Protein AF-A0A2D5K0W8-F1 (afdb_monomer_lite)

Secondary structure (DSSP, 8-state):
-GGGT---EEE-TT-HHHHHHTT-TTTT-EEE----TT--HHHHHHHHHHHHHHHHHHT-

Structure (mmCIF, N/CA/C/O backbone):
data_AF-A0A2D5K0W8-F1
#
_entry.id   AF-A0A2D5K0W8-F1
#
loop_
_atom_site.group_PDB
_atom_site.id
_atom_site.type_symbol
_atom_site.label_atom_id
_atom_site.label_alt_id
_atom_site.label_comp_id
_atom_site.label_asym_id
_atom_site.label_entity_id
_atom_site.label_seq_id
_atom_site.pdbx_PDB_ins_code
_atom_site.Cartn_x
_atom_site.Cartn_y
_atom_site.Cartn_z
_atom_site.occupancy
_atom_site.B_iso_or_equiv
_atom_site.auth_seq_id
_atom_site.auth_comp_id
_atom_site.auth_asym_id
_atom_site.auth_atom_id
_atom_site.pdbx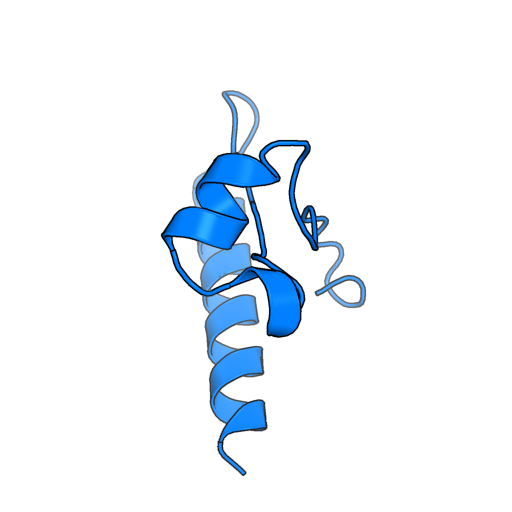_PDB_model_num
ATOM 1 N N . MET A 1 1 ? -9.192 5.645 -2.634 1.00 89.06 1 MET A N 1
ATOM 2 C CA . MET A 1 1 ? -8.516 5.589 -1.320 1.00 89.06 1 MET A CA 1
ATOM 3 C C . MET A 1 1 ? -8.328 6.969 -0.707 1.00 89.06 1 MET A C 1
ATOM 5 O O . MET A 1 1 ? -8.866 7.165 0.366 1.00 89.06 1 MET A O 1
ATOM 9 N N . GLY A 1 2 ? -7.702 7.944 -1.384 1.00 92.50 2 GLY A N 1
ATOM 10 C CA . GLY A 1 2 ? -7.430 9.268 -0.787 1.00 92.50 2 GLY A CA 1
ATOM 11 C C . GLY A 1 2 ? -8.634 10.023 -0.193 1.00 92.50 2 GLY A C 1
ATOM 12 O O . GLY A 1 2 ? -8.478 10.702 0.809 1.00 92.50 2 GLY A O 1
ATOM 13 N N . LYS A 1 3 ? -9.853 9.843 -0.728 1.00 94.00 3 LYS A N 1
ATOM 14 C CA . LYS A 1 3 ? -11.089 10.404 -0.133 1.00 94.00 3 LYS A CA 1
ATOM 15 C C . LYS A 1 3 ? -11.404 9.879 1.280 1.00 94.00 3 LYS A C 1
ATOM 17 O O . LYS A 1 3 ? -12.142 10.533 1.998 1.00 94.00 3 LYS A O 1
ATOM 22 N N . ASN A 1 4 ? -10.850 8.725 1.651 1.00 94.94 4 ASN A N 1
ATOM 23 C CA . ASN A 1 4 ? -10.986 8.089 2.963 1.00 94.94 4 ASN A CA 1
ATOM 24 C C . ASN A 1 4 ? -9.680 8.196 3.772 1.00 94.94 4 ASN A C 1
ATOM 26 O O . ASN A 1 4 ? -9.402 7.329 4.583 1.00 94.94 4 ASN A O 1
ATOM 30 N N . ASN A 1 5 ? -8.820 9.186 3.490 1.00 94.69 5 ASN A N 1
ATOM 31 C CA . ASN A 1 5 ? -7.545 9.405 4.193 1.00 94.69 5 ASN A CA 1
ATOM 32 C C . ASN A 1 5 ? -6.572 8.207 4.205 1.00 94.69 5 ASN A C 1
ATOM 34 O O . ASN A 1 5 ? -5.681 8.126 5.043 1.00 94.69 5 ASN A O 1
ATOM 38 N N . ILE A 1 6 ? -6.694 7.304 3.229 1.00 96.12 6 ILE A N 1
ATOM 39 C CA . ILE A 1 6 ? -5.790 6.164 3.053 1.00 96.12 6 ILE A CA 1
ATOM 40 C C . ILE A 1 6 ? -4.739 6.508 1.996 1.00 96.12 6 ILE A C 1
ATOM 42 O O . ILE A 1 6 ? -5.072 6.761 0.829 1.00 96.12 6 ILE A O 1
ATOM 46 N N . PHE A 1 7 ? -3.470 6.449 2.400 1.00 95.00 7 PHE A N 1
ATOM 47 C CA . PHE A 1 7 ? -2.310 6.712 1.554 1.00 95.00 7 PHE A CA 1
ATOM 48 C C . PHE A 1 7 ? -1.560 5.415 1.259 1.00 95.00 7 PHE A C 1
ATOM 50 O O . PHE A 1 7 ? -1.184 4.668 2.155 1.00 95.00 7 PHE A O 1
ATOM 57 N N . VAL A 1 8 ? -1.339 5.155 -0.025 1.00 95.69 8 VAL A N 1
ATOM 58 C CA . VAL A 1 8 ? -0.654 3.961 -0.527 1.00 95.69 8 VAL A CA 1
ATOM 59 C C . VAL A 1 8 ? 0.314 4.367 -1.622 1.00 95.69 8 VAL A C 1
ATOM 61 O O . VAL A 1 8 ? 0.148 5.417 -2.249 1.00 95.69 8 VAL A O 1
ATOM 64 N N . TRP A 1 9 ? 1.300 3.520 -1.900 1.00 95.75 9 TRP A N 1
ATOM 65 C CA . TRP A 1 9 ? 2.127 3.710 -3.082 1.00 95.75 9 TRP A CA 1
ATOM 66 C C . TRP A 1 9 ? 1.476 3.058 -4.296 1.00 95.75 9 TRP A C 1
ATOM 68 O O . TRP A 1 9 ? 0.962 1.948 -4.191 1.00 95.75 9 TRP A O 1
ATOM 78 N N . SER A 1 10 ? 1.530 3.724 -5.447 1.00 95.00 10 SER A N 1
ATOM 79 C CA . SER A 1 10 ? 1.047 3.200 -6.725 1.00 95.00 10 SER A CA 1
ATOM 80 C C . SER A 1 10 ? 2.191 3.184 -7.732 1.00 95.00 10 SER A C 1
ATOM 82 O O . SER A 1 10 ? 2.935 4.161 -7.831 1.00 95.00 10 SER A O 1
ATOM 84 N N . GLY A 1 11 ? 2.324 2.095 -8.487 1.00 95.50 11 GLY A N 1
ATOM 85 C CA . GLY A 1 11 ? 3.318 1.953 -9.548 1.00 95.50 11 GLY A CA 1
ATOM 86 C C . GLY A 1 11 ? 4.345 0.867 -9.253 1.00 95.50 11 GLY A C 1
ATOM 87 O O . GLY A 1 11 ? 4.015 -0.230 -8.807 1.00 95.50 11 GLY A O 1
ATOM 88 N N . HIS A 1 12 ? 5.612 1.170 -9.528 1.00 94.94 12 HIS A N 1
ATOM 89 C CA . HIS A 1 12 ? 6.692 0.180 -9.503 1.00 94.94 12 HIS A CA 1
ATOM 90 C C . HIS A 1 12 ? 7.413 0.072 -8.154 1.00 94.94 12 HIS A C 1
ATOM 92 O O . HIS A 1 12 ? 8.198 -0.850 -7.966 1.00 94.94 12 HIS A O 1
ATOM 98 N N . SER A 1 13 ?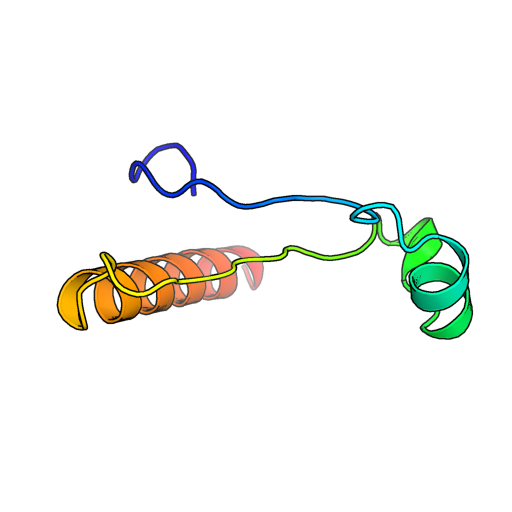 7.211 1.030 -7.240 1.00 93.31 13 SER A N 1
ATOM 99 C CA . SER A 1 13 ? 7.896 1.100 -5.933 1.00 93.31 13 SER A CA 1
ATOM 100 C C . SER A 1 13 ? 9.422 0.898 -6.012 1.00 93.31 13 SER A C 1
ATOM 102 O O . SER A 1 13 ? 9.998 0.203 -5.180 1.00 93.31 13 SER A O 1
ATOM 104 N N . TYR A 1 14 ? 10.063 1.473 -7.038 1.00 93.62 14 TYR A N 1
ATOM 105 C CA . TYR A 1 14 ? 11.488 1.299 -7.380 1.00 93.62 14 TYR A CA 1
ATOM 106 C C . TYR A 1 14 ? 11.937 -0.144 -7.698 1.00 93.62 14 TYR A C 1
ATOM 108 O O . TYR A 1 14 ? 13.122 -0.389 -7.891 1.00 93.62 14 TYR A O 1
ATOM 116 N N . ALA A 1 15 ? 11.010 -1.094 -7.837 1.00 95.25 15 ALA A N 1
ATOM 117 C CA . ALA A 1 15 ? 11.267 -2.503 -8.132 1.00 95.25 15 ALA A CA 1
ATOM 118 C C . ALA A 1 15 ? 10.934 -2.856 -9.596 1.00 95.25 15 ALA A C 1
ATOM 120 O O . ALA A 1 15 ? 10.189 -3.796 -9.871 1.00 95.25 15 ALA A O 1
ATOM 121 N N . ILE A 1 16 ? 11.467 -2.085 -10.551 1.00 95.38 16 ILE A N 1
ATOM 122 C CA . ILE A 1 16 ? 11.104 -2.179 -11.979 1.00 95.38 16 ILE A CA 1
ATOM 123 C C . ILE A 1 16 ? 11.278 -3.601 -12.532 1.00 95.38 16 ILE A C 1
ATOM 125 O O . ILE A 1 16 ? 10.352 -4.127 -13.143 1.00 95.38 16 ILE A O 1
ATOM 129 N N . GLU A 1 17 ? 12.419 -4.248 -12.289 1.00 97.50 17 GLU A N 1
ATOM 130 C CA . GLU A 1 17 ? 12.700 -5.579 -12.848 1.00 97.50 17 GLU A CA 1
ATOM 131 C C . GLU A 1 17 ? 11.799 -6.676 -12.261 1.00 97.50 17 GLU A C 1
ATOM 133 O O . GLU A 1 17 ? 11.367 -7.577 -12.980 1.00 97.50 17 GLU A O 1
ATOM 138 N N . VAL A 1 18 ? 11.419 -6.563 -10.984 1.00 96.38 18 VAL A N 1
ATOM 139 C CA . VAL A 1 18 ? 10.442 -7.472 -10.357 1.00 96.38 18 VAL A CA 1
ATOM 140 C C . VAL A 1 18 ? 9.071 -7.294 -11.005 1.00 96.38 18 VAL A C 1
ATOM 142 O O . VAL A 1 18 ? 8.434 -8.266 -11.404 1.00 96.38 18 VAL A O 1
ATOM 145 N N . VAL A 1 19 ? 8.631 -6.045 -11.168 1.00 97.00 19 VAL A N 1
ATOM 146 C CA . VAL A 1 19 ? 7.330 -5.728 -11.770 1.00 97.00 19 VAL A CA 1
ATOM 147 C C . VAL A 1 19 ? 7.270 -6.161 -13.244 1.00 97.00 19 VAL A C 1
ATOM 149 O O . VAL A 1 19 ? 6.231 -6.651 -13.690 1.00 97.00 19 VAL A O 1
ATOM 152 N N . LYS A 1 20 ? 8.381 -6.060 -13.989 1.00 97.12 20 LYS A N 1
ATOM 153 C CA . LYS A 1 20 ? 8.517 -6.624 -15.345 1.00 97.12 20 LYS A CA 1
ATOM 154 C C . LYS A 1 20 ? 8.436 -8.148 -15.347 1.00 97.12 20 LYS A C 1
ATOM 156 O O . LYS A 1 20 ? 7.649 -8.699 -16.109 1.00 97.12 20 LYS A O 1
ATOM 161 N N . THR A 1 21 ? 9.196 -8.814 -14.477 1.00 97.75 21 THR A N 1
ATOM 162 C CA . THR A 1 21 ? 9.221 -10.286 -14.372 1.00 97.75 21 THR A CA 1
ATOM 163 C C . THR A 1 21 ? 7.832 -10.854 -14.066 1.00 97.75 21 THR A C 1
ATOM 165 O O . THR A 1 21 ? 7.460 -11.899 -14.588 1.00 97.75 21 THR A O 1
ATOM 168 N N . LEU A 1 22 ? 7.027 -10.135 -13.279 1.00 96.88 22 LEU A N 1
ATOM 169 C CA . LEU A 1 22 ? 5.645 -10.510 -12.962 1.00 96.88 22 LEU A CA 1
ATOM 170 C C . LEU A 1 22 ? 4.622 -10.132 -14.054 1.00 96.88 22 LEU A C 1
ATOM 172 O O . LEU A 1 22 ? 3.429 -10.376 -13.882 1.00 96.88 22 LEU A O 1
ATOM 176 N N . GLY A 1 23 ? 5.044 -9.515 -15.164 1.00 97.25 23 GLY A N 1
ATOM 177 C CA . GLY A 1 23 ? 4.145 -9.085 -16.243 1.00 97.25 23 GLY A CA 1
ATOM 178 C C . GLY 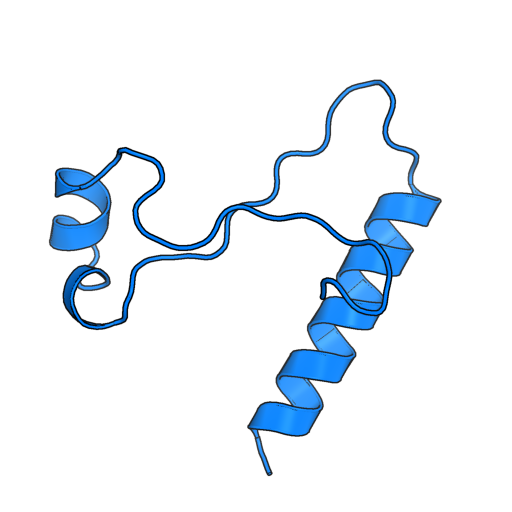A 1 23 ? 3.184 -7.958 -15.840 1.00 97.25 23 GLY A C 1
ATOM 179 O O . GLY A 1 23 ? 2.084 -7.843 -16.386 1.00 97.25 23 GLY A O 1
ATOM 180 N N . LEU A 1 24 ? 3.570 -7.142 -14.855 1.00 96.81 24 LEU A N 1
ATOM 181 C CA . LEU A 1 24 ? 2.747 -6.069 -14.287 1.00 96.81 24 LEU A CA 1
ATOM 182 C C . LEU A 1 24 ? 3.165 -4.671 -14.766 1.00 96.81 24 LEU A C 1
ATOM 184 O O . LEU A 1 24 ? 2.456 -3.704 -14.501 1.00 96.81 24 LEU A O 1
ATOM 188 N N . TYR A 1 25 ? 4.287 -4.558 -15.481 1.00 95.62 25 TYR A N 1
ATOM 189 C CA . TYR A 1 25 ? 4.853 -3.276 -15.919 1.00 95.62 25 TYR A CA 1
ATOM 190 C C . TYR A 1 25 ? 3.877 -2.483 -16.804 1.00 95.62 25 TYR A C 1
ATOM 192 O O . TYR A 1 25 ? 3.451 -1.393 -16.431 1.00 95.62 25 TYR A O 1
ATOM 200 N N . GLU A 1 26 ? 3.388 -3.092 -17.887 1.00 95.81 26 GLU A N 1
ATOM 201 C CA . GLU A 1 26 ? 2.391 -2.479 -18.784 1.00 95.81 26 GLU A CA 1
ATOM 202 C C . GLU A 1 26 ? 0.998 -2.326 -18.142 1.00 95.81 26 GLU A C 1
ATOM 204 O O . GLU A 1 26 ? 0.139 -1.614 -18.653 1.00 95.81 26 GLU A O 1
ATOM 209 N N . LYS A 1 27 ? 0.755 -2.975 -16.995 1.00 94.69 27 LYS A N 1
ATOM 210 C CA . LYS A 1 27 ? -0.502 -2.860 -16.232 1.00 94.69 27 LYS A CA 1
ATOM 211 C C . LYS A 1 27 ? -0.479 -1.707 -15.222 1.00 94.69 27 LYS A C 1
ATOM 213 O O . LYS A 1 27 ? -1.432 -1.547 -14.462 1.00 94.69 27 LYS A O 1
ATOM 218 N N . GLY A 1 28 ? 0.598 -0.918 -15.198 1.00 92.00 28 GLY A N 1
ATOM 219 C CA . GLY A 1 28 ? 0.780 0.198 -14.270 1.00 92.00 28 GLY A CA 1
ATOM 220 C C . GLY A 1 28 ? 1.352 -0.202 -12.906 1.00 92.00 28 GLY A C 1
ATOM 221 O O . GLY A 1 28 ? 1.364 0.621 -11.994 1.00 92.00 28 GLY A O 1
ATOM 222 N N . GLY A 1 29 ? 1.843 -1.436 -12.754 1.00 95.06 29 GLY A N 1
ATOM 223 C CA . GLY A 1 29 ? 2.475 -1.930 -11.533 1.00 95.06 29 GLY A CA 1
ATOM 224 C C . GLY A 1 29 ? 1.490 -2.418 -10.472 1.00 95.06 29 GLY A C 1
ATOM 225 O O . GLY A 1 29 ? 0.547 -3.151 -10.769 1.00 95.06 29 GLY A O 1
ATOM 226 N N . VAL A 1 30 ? 1.756 -2.068 -9.213 1.00 95.00 30 VAL A N 1
ATOM 227 C CA . VAL A 1 30 ? 0.995 -2.531 -8.044 1.00 95.00 30 VAL A CA 1
ATOM 228 C C . VAL A 1 30 ? 0.607 -1.372 -7.134 1.00 95.00 30 VAL A C 1
ATOM 230 O O . VAL A 1 30 ? 1.199 -0.292 -7.175 1.00 95.00 30 VAL A O 1
ATOM 233 N N . ILE A 1 31 ? -0.373 -1.628 -6.269 1.00 94.56 31 ILE A N 1
ATOM 234 C CA . ILE A 1 31 ? -0.584 -0.830 -5.063 1.00 94.56 31 ILE A CA 1
ATOM 235 C C . ILE A 1 31 ? 0.188 -1.496 -3.924 1.00 94.56 31 ILE A C 1
ATOM 237 O O . ILE A 1 31 ? 0.035 -2.694 -3.692 1.00 94.56 31 ILE A O 1
ATOM 241 N N . ARG A 1 32 ? 1.002 -0.723 -3.201 1.00 95.62 32 ARG A N 1
ATOM 242 C CA . ARG A 1 32 ? 1.754 -1.186 -2.031 1.00 95.62 32 ARG A CA 1
ATOM 243 C C . ARG A 1 32 ? 1.323 -0.414 -0.790 1.00 95.62 32 ARG A C 1
ATOM 245 O O . ARG A 1 32 ? 1.434 0.811 -0.750 1.00 95.62 32 ARG A O 1
ATOM 252 N N . THR A 1 33 ? 0.902 -1.149 0.232 1.00 95.44 33 THR A N 1
ATOM 253 C CA . THR A 1 33 ? 0.729 -0.655 1.602 1.00 95.44 33 THR A CA 1
ATOM 254 C C . THR A 1 33 ? 1.731 -1.355 2.519 1.00 95.44 33 THR A C 1
ATOM 256 O O . THR A 1 33 ? 2.167 -2.467 2.218 1.00 95.44 33 THR A O 1
ATOM 259 N N . GLY A 1 34 ? 2.150 -0.690 3.591 1.00 94.81 34 GLY A N 1
ATOM 260 C CA . GLY A 1 34 ? 3.174 -1.186 4.506 1.00 94.81 34 GLY A CA 1
ATOM 261 C C . GLY A 1 34 ? 2.898 -0.693 5.919 1.00 94.81 34 GLY A C 1
ATOM 262 O O . GLY A 1 34 ? 3.476 0.325 6.296 1.00 94.81 34 GLY A O 1
ATOM 263 N N . PRO A 1 35 ? 2.003 -1.357 6.669 1.00 95.12 35 PRO A N 1
ATOM 264 C CA . PRO A 1 35 ? 1.735 -0.981 8.046 1.00 95.12 35 PRO A CA 1
ATOM 265 C C . PRO A 1 35 ? 2.970 -1.197 8.919 1.00 95.12 35 PRO A C 1
ATOM 267 O O . PRO A 1 35 ? 3.781 -2.094 8.673 1.00 95.12 35 PRO A O 1
ATOM 270 N N . VAL A 1 36 ? 3.112 -0.368 9.946 1.00 96.38 36 VAL A N 1
ATOM 271 C CA . VAL A 1 36 ? 4.228 -0.419 10.898 1.00 96.38 36 VAL A CA 1
ATOM 272 C C . VAL A 1 36 ? 3.715 -0.369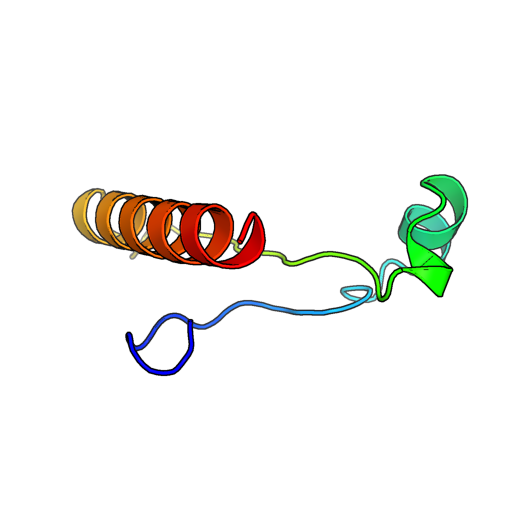 12.340 1.00 96.38 36 VAL A C 1
ATOM 274 O O . VAL A 1 36 ? 2.518 -0.432 12.589 1.00 96.38 36 VAL A O 1
ATOM 277 N N . HIS A 1 37 ? 4.622 -0.285 13.314 1.00 96.94 37 HIS A N 1
ATOM 278 C CA . HIS A 1 37 ? 4.330 -0.471 14.742 1.00 96.94 37 HIS A CA 1
ATOM 279 C C . HIS A 1 37 ? 3.385 0.564 15.375 1.00 96.94 37 HIS A C 1
ATOM 281 O O . HIS A 1 37 ? 2.941 0.352 16.498 1.00 96.94 37 HIS A O 1
ATOM 287 N N . TYR A 1 38 ? 3.099 1.673 14.692 1.00 97.00 38 TYR A N 1
ATOM 288 C CA . TYR A 1 38 ? 2.123 2.669 15.137 1.00 97.00 38 TYR A CA 1
ATOM 289 C C . TYR A 1 38 ? 0.755 2.521 14.466 1.00 97.00 38 TYR A C 1
ATOM 291 O O . TYR A 1 38 ? -0.150 3.272 14.811 1.00 97.00 38 TYR A O 1
ATOM 299 N N . ASN A 1 39 ? 0.588 1.571 13.541 1.00 97.50 39 ASN A N 1
ATOM 300 C CA . ASN A 1 39 ? -0.728 1.274 13.000 1.00 97.50 39 ASN A CA 1
ATOM 301 C C . ASN A 1 39 ? -1.527 0.382 13.947 1.00 97.50 39 ASN A C 1
ATOM 303 O O . ASN A 1 39 ? -0.995 -0.585 14.500 1.00 97.50 39 ASN A O 1
ATOM 307 N N . SER A 1 40 ? -2.810 0.693 14.108 1.00 97.94 40 SER A N 1
ATOM 308 C CA . SER A 1 40 ? -3.725 -0.109 14.921 1.00 97.94 40 SER A CA 1
ATOM 309 C C . SER A 1 40 ? -4.411 -1.195 14.088 1.00 97.94 40 SER A C 1
ATOM 311 O O . SER A 1 40 ? -4.399 -1.154 12.859 1.00 97.94 40 SER A O 1
ATOM 313 N N . LYS A 1 41 ? -5.026 -2.188 14.741 1.00 97.62 41 LYS A N 1
ATOM 314 C CA . LYS A 1 41 ? -5.798 -3.219 14.026 1.00 97.62 41 LYS A CA 1
ATOM 315 C C . LYS A 1 41 ? -7.019 -2.620 13.334 1.00 97.62 41 LYS A C 1
ATOM 317 O O . LYS A 1 41 ? -7.323 -2.997 12.210 1.00 97.62 41 LYS A O 1
ATOM 322 N N . GLU A 1 42 ? -7.654 -1.656 13.985 1.00 98.12 42 GLU A N 1
ATOM 323 C CA . GLU A 1 42 ? -8.826 -0.940 13.493 1.00 98.12 42 GLU A CA 1
ATOM 324 C C . GLU A 1 42 ? -8.498 -0.171 12.203 1.00 98.12 42 GLU A C 1
ATOM 326 O O . GLU A 1 42 ? -9.271 -0.223 11.251 1.00 98.12 42 GLU A O 1
ATOM 331 N N . GLU A 1 43 ? -7.318 0.457 12.112 1.00 97.38 43 GLU A N 1
ATOM 332 C CA . GLU A 1 43 ? -6.853 1.099 10.871 1.00 97.38 43 GLU A CA 1
ATOM 333 C C . GLU A 1 43 ? -6.652 0.088 9.728 1.00 97.38 43 GLU A C 1
ATOM 335 O O . GLU A 1 43 ? -6.949 0.383 8.566 1.00 97.38 43 GLU A O 1
ATOM 340 N N . ILE A 1 44 ? -6.157 -1.119 10.032 1.00 96.94 44 ILE A N 1
ATOM 341 C CA . ILE A 1 44 ? -6.011 -2.187 9.029 1.00 96.94 44 ILE A CA 1
ATOM 342 C C . ILE A 1 44 ? -7.380 -2.686 8.563 1.00 96.94 44 ILE A C 1
ATOM 344 O O . ILE A 1 44 ? -7.580 -2.891 7.366 1.00 96.94 44 ILE A O 1
ATOM 348 N N . GLU A 1 45 ? -8.327 -2.860 9.481 1.00 97.69 45 GLU A N 1
ATOM 349 C CA . GLU A 1 45 ? -9.699 -3.248 9.152 1.00 97.69 45 GLU A CA 1
ATOM 350 C C . GLU A 1 45 ? -10.388 -2.181 8.292 1.00 97.69 45 GLU A C 1
ATOM 352 O O . GLU A 1 45 ? -10.987 -2.512 7.267 1.00 97.69 45 GLU A O 1
ATOM 357 N N . GLU A 1 46 ? -10.242 -0.897 8.630 1.00 97.19 46 GLU A N 1
ATOM 358 C CA . GLU A 1 46 ? -10.747 0.209 7.810 1.00 97.19 46 GLU A CA 1
ATOM 359 C C . GLU A 1 46 ? -10.135 0.189 6.402 1.00 97.19 46 GLU A C 1
ATOM 361 O O . GLU A 1 46 ? -10.85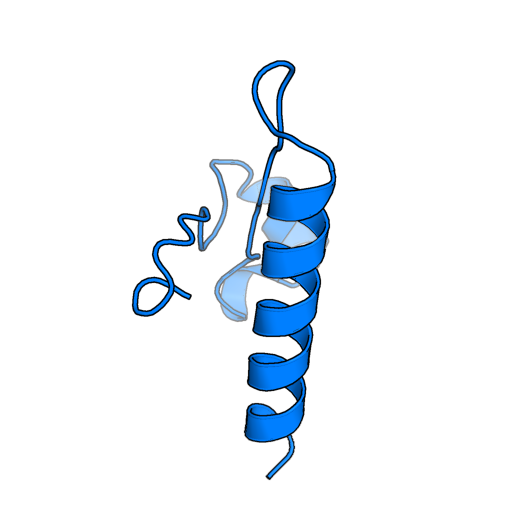8 0.290 5.404 1.00 97.19 46 GLU A O 1
ATOM 366 N N . PHE A 1 47 ? -8.818 -0.021 6.293 1.00 97.12 47 PHE A N 1
ATOM 367 C CA . PHE A 1 47 ? -8.145 -0.162 5.003 1.00 97.12 47 PHE A CA 1
ATOM 368 C C . PHE A 1 47 ? -8.747 -1.289 4.149 1.00 97.12 47 PHE A C 1
ATOM 370 O O . PHE A 1 47 ? -9.033 -1.073 2.965 1.00 97.12 47 PHE A O 1
ATOM 377 N N . LEU A 1 48 ? -8.952 -2.473 4.735 1.00 96.81 48 LEU A N 1
ATOM 378 C CA . LEU A 1 48 ? -9.509 -3.637 4.040 1.00 96.81 48 LEU A CA 1
ATOM 379 C C . LEU A 1 48 ? -10.956 -3.390 3.598 1.00 96.81 48 LEU A C 1
ATOM 381 O O . LEU A 1 48 ? -11.271 -3.599 2.426 1.00 96.81 48 LEU A O 1
ATOM 385 N N . ASN A 1 49 ? -11.797 -2.841 4.477 1.00 97.50 49 ASN A N 1
ATOM 386 C CA . ASN A 1 49 ? -13.190 -2.511 4.168 1.00 97.50 49 ASN A CA 1
ATOM 387 C C . ASN A 1 49 ? -13.299 -1.528 2.988 1.00 97.50 49 ASN A C 1
ATOM 389 O O . ASN A 1 49 ? -14.104 -1.705 2.067 1.00 97.50 49 ASN A O 1
ATOM 393 N N . ILE A 1 50 ? -12.456 -0.489 2.969 1.00 96.94 50 ILE A N 1
ATOM 394 C CA . ILE A 1 50 ? -12.420 0.471 1.860 1.00 96.94 50 ILE A CA 1
ATOM 395 C C . ILE A 1 50 ? -11.897 -0.177 0.572 1.00 96.94 50 ILE A C 1
ATOM 397 O O . ILE A 1 50 ? -12.408 0.123 -0.512 1.00 96.94 50 ILE A O 1
ATOM 401 N N . LEU A 1 51 ? -10.887 -1.048 0.658 1.00 95.88 51 LEU A N 1
ATOM 402 C CA . LEU A 1 51 ? -10.365 -1.774 -0.499 1.00 95.88 51 LEU A CA 1
ATOM 403 C C . LEU A 1 51 ? -11.441 -2.674 -1.125 1.00 95.88 51 LEU A C 1
ATOM 405 O O . LEU A 1 51 ? -11.635 -2.617 -2.341 1.00 95.88 51 LEU A O 1
ATOM 409 N N . GLU A 1 52 ? -12.174 -3.439 -0.317 1.00 96.44 52 GLU A N 1
ATOM 410 C CA . GLU A 1 52 ? -13.276 -4.293 -0.776 1.00 96.44 52 GLU A CA 1
ATOM 411 C C . GLU A 1 52 ? -14.371 -3.484 -1.474 1.00 96.44 52 GLU A C 1
ATOM 413 O O . GLU A 1 52 ? -14.773 -3.819 -2.590 1.00 96.44 52 GLU A O 1
ATOM 418 N N . SER A 1 53 ? -14.786 -2.362 -0.879 1.00 95.94 53 SER A N 1
ATOM 419 C CA . SER A 1 53 ? -15.766 -1.452 -1.483 1.00 95.94 53 SER A CA 1
ATOM 420 C C . SER A 1 53 ? -15.314 -0.941 -2.858 1.00 95.94 53 SER A C 1
ATOM 422 O O . SER A 1 53 ? -16.092 -0.911 -3.816 1.00 95.94 53 SER A O 1
ATOM 424 N N . ILE A 1 54 ? -14.036 -0.579 -3.011 1.00 94.12 54 ILE A N 1
ATOM 425 C CA . ILE A 1 54 ? -13.488 -0.133 -4.301 1.00 94.12 54 ILE A CA 1
ATOM 426 C C . ILE A 1 54 ? -13.498 -1.271 -5.328 1.00 94.12 54 ILE A C 1
ATOM 428 O O . ILE A 1 54 ? -13.865 -1.045 -6.483 1.00 94.12 54 ILE A O 1
ATOM 432 N N . LEU A 1 55 ? -13.102 -2.482 -4.931 1.00 94.06 55 LEU A N 1
ATOM 433 C CA . LEU A 1 55 ? -13.059 -3.640 -5.825 1.00 94.06 55 LEU A CA 1
ATOM 434 C C . LEU A 1 55 ? -14.460 -4.060 -6.280 1.00 94.06 55 LEU A C 1
ATOM 436 O O . LEU A 1 55 ? -14.645 -4.336 -7.465 1.00 94.06 55 LEU A O 1
ATOM 440 N N . ALA A 1 56 ? -15.448 -4.039 -5.382 1.00 93.50 56 ALA A N 1
ATOM 441 C CA . ALA A 1 56 ? -16.842 -4.329 -5.708 1.00 93.50 56 ALA A CA 1
ATOM 442 C C . ALA A 1 56 ? -17.418 -3.329 -6.725 1.00 93.50 56 ALA A C 1
ATOM 444 O O . ALA A 1 56 ? -18.114 -3.719 -7.660 1.00 93.50 56 ALA A O 1
ATOM 445 N N . ASN A 1 57 ? -17.079 -2.043 -6.591 1.00 86.31 57 ASN A N 1
ATOM 446 C CA . ASN A 1 57 ? -17.519 -1.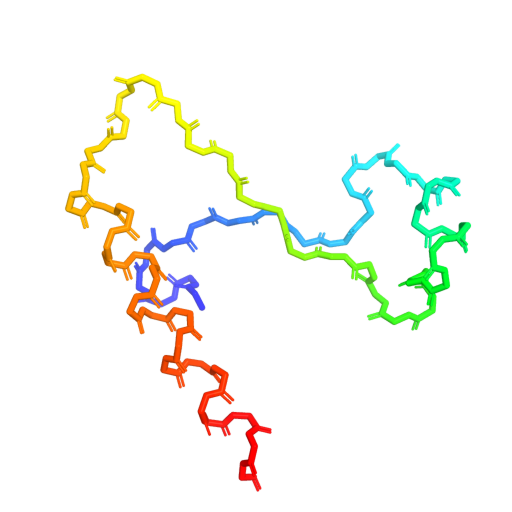005 -7.526 1.00 86.31 57 ASN A CA 1
ATOM 447 C C . ASN A 1 57 ? -16.851 -1.097 -8.906 1.00 86.31 57 ASN A C 1
ATOM 449 O O . ASN A 1 57 ? -17.420 -0.620 -9.879 1.00 86.31 57 ASN A O 1
ATOM 453 N N . LYS A 1 58 ? -15.659 -1.697 -9.003 1.00 71.56 58 LYS A N 1
ATOM 454 C CA . LYS A 1 58 ? -14.908 -1.836 -10.262 1.00 71.56 58 LYS A CA 1
ATOM 455 C C . LYS A 1 58 ? -15.355 -3.036 -11.114 1.00 71.56 58 LYS A C 1
ATOM 457 O O . LYS A 1 58 ? -14.924 -3.149 -12.255 1.00 71.56 58 LYS A O 1
ATOM 462 N N . GLN A 1 59 ? -16.163 -3.945 -10.555 1.00 60.19 59 GLN A N 1
ATOM 463 C CA . GLN A 1 59 ? -16.743 -5.095 -11.270 1.00 60.19 59 GLN A CA 1
ATOM 464 C C . GLN A 1 59 ? -18.113 -4.794 -11.910 1.00 60.19 59 GLN A C 1
ATOM 466 O O . GLN A 1 59 ? -18.702 -5.680 -12.527 1.00 60.19 59 GLN A O 1
ATOM 471 N N . ARG A 1 60 ? -18.616 -3.564 -11.763 1.00 47.62 60 ARG A N 1
ATOM 472 C CA . ARG A 1 60 ? -19.728 -3.011 -12.546 1.00 47.62 60 ARG A CA 1
ATOM 473 C C . ARG A 1 60 ? -19.180 -2.161 -13.682 1.00 47.62 60 ARG A C 1
ATOM 475 O O . ARG A 1 60 ? -19.831 -2.162 -14.746 1.00 47.62 60 ARG A O 1
#

Radius of gyration: 13.53 Å; chains: 1; bounding box: 32×21×34 Å

pLDDT: mean 93.76, std 8.34, range [47.62, 98.12]

Foldseek 3Di:
DVVLVDDWDWACPPVQVVCVVVVCNVVRGDTDDDDDPPDDPVNVVVVVVVVVVVVVVVVD

Sequence (60 aa):
MGKNNIFVWSGHSYAIEVVKTLGLYEKGGVIRTGPVHYNSKEEIEEFLNILESILANKQR